Protein AF-A0A973BDH0-F1 (afdb_monomer)

Radius of gyration: 23.18 Å; Cα contacts (8 Å, |Δi|>4): 11; chains: 1; bounding box: 57×25×58 Å

Structure (mmCIF, N/CA/C/O backbone):
data_AF-A0A973BDH0-F1
#
_entry.id   AF-A0A973BDH0-F1
#
loop_
_atom_site.group_PDB
_atom_site.id
_atom_site.type_symbol
_atom_site.label_atom_id
_atom_site.label_alt_id
_atom_site.label_comp_id
_atom_site.label_asym_id
_atom_site.label_entity_id
_atom_site.label_seq_id
_atom_site.pdbx_PDB_ins_code
_atom_site.Cartn_x
_atom_site.Cartn_y
_atom_site.Cartn_z
_atom_site.occupancy
_atom_site.B_iso_or_equiv
_atom_site.auth_seq_id
_atom_site.auth_comp_id
_atom_site.auth_asym_id
_atom_site.auth_atom_id
_atom_site.pdbx_PDB_model_num
ATOM 1 N N . MET A 1 1 ? -8.819 13.120 -30.959 1.00 55.94 1 MET A N 1
ATOM 2 C CA . MET A 1 1 ? -9.151 13.449 -29.554 1.00 55.94 1 MET A CA 1
ATOM 3 C C . MET A 1 1 ? -9.224 12.154 -28.752 1.00 55.94 1 MET A C 1
ATOM 5 O O . MET A 1 1 ? -8.366 11.972 -27.905 1.00 55.94 1 MET A O 1
ATOM 9 N N . GLU A 1 2 ? -10.128 11.242 -29.131 1.00 60.25 2 GLU A N 1
ATOM 10 C CA . GLU A 1 2 ? -10.075 9.763 -29.003 1.00 60.25 2 GLU A CA 1
ATOM 11 C C . GLU A 1 2 ? -8.862 9.190 -28.231 1.00 60.25 2 GLU A C 1
ATOM 13 O O . GLU A 1 2 ? -8.971 9.014 -27.024 1.00 60.25 2 GLU A O 1
ATOM 18 N N . ASN A 1 3 ? -7.682 9.065 -28.863 1.00 77.06 3 ASN A N 1
ATOM 19 C CA . ASN A 1 3 ? -6.433 8.549 -28.260 1.00 77.06 3 ASN A CA 1
ATOM 20 C C . ASN A 1 3 ? -6.099 9.025 -26.823 1.00 77.06 3 ASN A C 1
ATOM 22 O O . ASN A 1 3 ? -5.477 8.280 -26.068 1.00 77.06 3 ASN A O 1
ATOM 26 N N . ILE A 1 4 ? -6.445 10.262 -26.440 1.00 85.25 4 ILE A N 1
ATOM 27 C CA . ILE A 1 4 ? -6.187 10.794 -25.086 1.00 85.25 4 ILE A CA 1
ATOM 28 C C . ILE A 1 4 ? -7.220 10.251 -24.089 1.00 85.25 4 ILE A C 1
ATOM 30 O O . ILE A 1 4 ? -6.873 9.904 -22.960 1.00 85.25 4 ILE A O 1
ATOM 34 N N . LEU A 1 5 ? -8.481 10.148 -24.515 1.00 85.69 5 LEU A N 1
ATOM 35 C CA . LEU A 1 5 ? -9.575 9.598 -23.719 1.00 85.69 5 LEU A CA 1
ATOM 36 C C . LEU A 1 5 ? -9.334 8.107 -23.437 1.00 85.69 5 LEU A C 1
ATOM 38 O O . LEU A 1 5 ? -9.464 7.675 -22.294 1.00 85.69 5 LEU A O 1
ATOM 42 N N . ASP A 1 6 ? -8.888 7.349 -24.442 1.00 86.69 6 ASP A N 1
ATOM 43 C CA . ASP A 1 6 ? -8.583 5.919 -24.305 1.00 86.69 6 ASP A CA 1
ATOM 44 C C . ASP A 1 6 ? -7.402 5.662 -23.360 1.00 86.69 6 ASP A C 1
ATOM 46 O O . ASP A 1 6 ? -7.453 4.761 -22.520 1.00 86.69 6 ASP A O 1
ATOM 50 N N . GLN A 1 7 ? -6.344 6.479 -23.444 1.00 84.25 7 GLN A N 1
ATOM 51 C CA . GLN A 1 7 ? -5.227 6.414 -22.496 1.00 84.25 7 GLN A CA 1
ATOM 52 C C . GLN A 1 7 ? -5.674 6.754 -21.069 1.00 84.25 7 GLN A C 1
ATOM 54 O O . GLN A 1 7 ? -5.288 6.051 -20.132 1.00 84.25 7 GLN A O 1
ATOM 59 N N . PHE A 1 8 ? -6.522 7.775 -20.901 1.00 85.81 8 PHE A N 1
ATOM 60 C CA . PHE A 1 8 ? -7.083 8.135 -19.600 1.00 85.81 8 PHE A CA 1
ATOM 61 C C . PHE A 1 8 ? -7.943 7.005 -19.019 1.00 85.81 8 PHE A C 1
ATOM 63 O O . PHE A 1 8 ? -7.703 6.594 -17.885 1.00 85.81 8 PHE A O 1
ATOM 70 N N . PHE A 1 9 ? -8.880 6.435 -19.785 1.00 86.50 9 PHE A N 1
ATOM 71 C CA . PHE A 1 9 ? -9.698 5.309 -19.319 1.00 86.50 9 PHE A CA 1
ATOM 72 C C . PHE A 1 9 ? -8.860 4.065 -19.019 1.00 86.50 9 PHE A C 1
ATOM 74 O O . PHE A 1 9 ? -9.099 3.406 -18.010 1.00 86.50 9 PHE A O 1
ATOM 81 N N . LYS A 1 10 ? -7.837 3.759 -19.824 1.00 80.88 10 LYS A N 1
ATOM 82 C CA . LYS A 1 10 ? -6.932 2.628 -19.566 1.00 80.88 10 LYS A CA 1
ATOM 83 C C . LYS A 1 10 ? -6.123 2.817 -18.277 1.00 80.88 10 LYS A C 1
ATOM 85 O O . LYS A 1 10 ? -5.965 1.861 -17.517 1.00 80.88 10 LYS A O 1
ATOM 90 N N . ALA A 1 11 ? -5.661 4.036 -17.995 1.00 79.69 11 ALA A N 1
ATOM 91 C CA . ALA A 1 11 ? -5.005 4.372 -16.731 1.00 79.69 11 ALA A CA 1
ATOM 92 C C . ALA A 1 11 ? -5.988 4.333 -15.545 1.00 79.69 11 ALA A C 1
ATOM 94 O O . ALA A 1 11 ? -5.677 3.735 -14.516 1.00 79.69 11 ALA A O 1
ATOM 95 N N . ALA A 1 12 ? -7.188 4.899 -15.699 1.00 80.50 12 ALA A N 1
ATOM 96 C CA .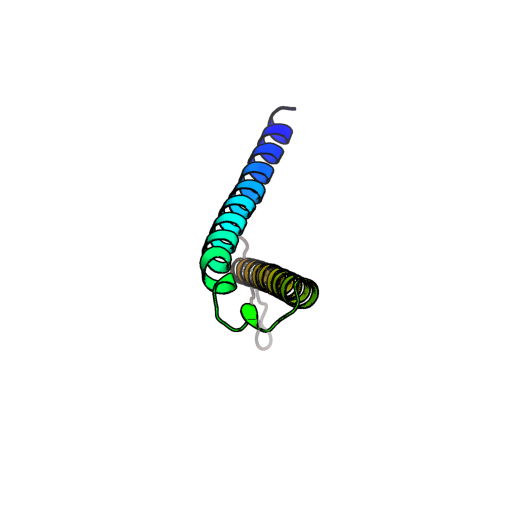 ALA A 1 12 ? -8.227 4.923 -14.671 1.00 80.50 12 ALA A CA 1
ATOM 97 C C . ALA A 1 12 ? -8.752 3.519 -14.324 1.00 80.50 12 ALA A C 1
ATOM 99 O O . ALA A 1 12 ? -8.962 3.228 -13.151 1.00 80.50 12 ALA A O 1
ATOM 100 N N . LEU A 1 13 ? -8.898 2.623 -15.305 1.00 80.00 13 LEU A N 1
ATOM 101 C CA . LEU A 1 13 ? -9.248 1.216 -15.081 1.00 80.00 13 LEU A CA 1
ATOM 102 C C . LEU A 1 13 ? -8.097 0.430 -14.437 1.00 80.00 13 LEU A C 1
ATOM 104 O O . LEU A 1 13 ? -8.350 -0.417 -13.585 1.00 80.00 13 LEU A O 1
ATOM 108 N N . GLY A 1 14 ? -6.840 0.730 -14.782 1.00 79.50 14 GLY A N 1
ATOM 109 C CA . GLY A 1 14 ? -5.671 0.136 -14.125 1.00 79.50 14 GLY A CA 1
ATOM 110 C C . GLY A 1 14 ? -5.561 0.538 -12.650 1.00 79.50 14 GLY A C 1
ATOM 111 O O . GLY A 1 14 ? -5.501 -0.322 -11.774 1.00 79.50 14 GLY A O 1
ATOM 112 N N . ILE A 1 15 ? -5.592 1.843 -12.366 1.00 75.81 15 ILE A N 1
ATOM 113 C CA . ILE A 1 15 ? -5.522 2.397 -11.004 1.00 75.81 15 ILE A CA 1
ATOM 114 C C . ILE A 1 15 ? -6.772 2.014 -10.201 1.00 75.81 15 ILE A C 1
ATOM 116 O O . ILE A 1 15 ? -6.656 1.570 -9.061 1.00 75.81 15 ILE A O 1
ATOM 120 N N . GLY A 1 16 ? -7.958 2.133 -10.800 1.00 77.44 16 GLY A N 1
ATOM 121 C CA . GLY A 1 16 ? -9.232 1.769 -10.185 1.00 77.44 16 GLY A CA 1
ATOM 122 C C . GLY A 1 16 ? -9.316 0.279 -9.864 1.00 77.44 16 GLY A C 1
ATOM 123 O O . GLY A 1 16 ? -9.635 -0.070 -8.735 1.00 77.44 16 GLY A O 1
ATOM 124 N N . GLY A 1 17 ? -8.942 -0.598 -10.801 1.00 75.81 17 GLY A N 1
ATOM 125 C CA . GLY A 1 17 ? -8.907 -2.047 -10.585 1.00 75.81 17 GLY A CA 1
ATOM 126 C C . GLY A 1 17 ? -7.926 -2.460 -9.485 1.00 75.81 17 GLY A C 1
ATOM 127 O O . GLY A 1 17 ? -8.290 -3.244 -8.608 1.00 75.81 17 GLY A O 1
ATOM 128 N N . LEU A 1 18 ? -6.719 -1.880 -9.464 1.00 74.88 18 LEU A N 1
ATOM 129 C CA . LEU A 1 18 ? -5.765 -2.071 -8.363 1.00 74.88 18 LEU A CA 1
ATOM 130 C C . LEU A 1 18 ? -6.323 -1.551 -7.028 1.00 74.88 18 LEU A C 1
ATOM 132 O O . LEU A 1 18 ? -6.166 -2.216 -6.006 1.00 74.88 18 LEU A O 1
ATOM 136 N N . GLY A 1 19 ? -7.021 -0.412 -7.037 1.00 75.38 19 GLY A N 1
ATOM 137 C CA . GLY A 1 19 ? -7.707 0.141 -5.870 1.00 75.38 19 GLY A CA 1
ATOM 138 C C . GLY A 1 19 ? -8.830 -0.761 -5.350 1.00 75.38 19 GLY A C 1
ATOM 139 O O . GLY A 1 19 ? -8.909 -0.995 -4.147 1.00 75.38 19 GLY A O 1
ATOM 140 N N . THR A 1 20 ? -9.661 -1.325 -6.231 1.00 76.56 20 THR A N 1
ATOM 141 C CA . THR A 1 20 ? -10.737 -2.259 -5.863 1.00 76.56 20 THR A CA 1
ATOM 142 C C . THR A 1 20 ? -10.184 -3.577 -5.326 1.00 76.56 20 THR A C 1
ATOM 144 O O . THR A 1 20 ? -10.665 -4.051 -4.300 1.00 76.56 20 THR A O 1
ATOM 147 N N . VAL A 1 21 ? -9.153 -4.153 -5.957 1.00 75.62 21 VAL A N 1
ATOM 148 C CA . VAL A 1 21 ? -8.490 -5.371 -5.453 1.00 75.62 21 VAL A CA 1
ATOM 149 C C . VAL A 1 21 ? -7.821 -5.103 -4.103 1.00 75.62 21 VAL A C 1
ATOM 151 O O . VAL A 1 21 ? -8.003 -5.885 -3.171 1.00 75.62 21 VAL A O 1
ATOM 154 N N . GLY A 1 22 ? -7.119 -3.973 -3.964 1.00 72.06 22 GLY A N 1
ATOM 155 C CA . GLY A 1 22 ? -6.535 -3.533 -2.698 1.00 72.06 22 GLY A CA 1
ATOM 156 C C . GLY A 1 22 ? -7.589 -3.399 -1.600 1.00 72.06 22 GLY A C 1
ATOM 157 O O . GLY A 1 22 ? -7.451 -4.017 -0.549 1.00 72.06 22 GLY A O 1
ATOM 158 N N . ALA A 1 23 ? -8.681 -2.678 -1.864 1.00 74.19 23 ALA A N 1
ATOM 159 C CA . ALA A 1 23 ? -9.787 -2.505 -0.925 1.00 74.19 23 ALA A CA 1
ATOM 160 C C . ALA A 1 23 ? -10.482 -3.831 -0.565 1.00 74.19 23 ALA A C 1
ATOM 162 O O . ALA A 1 23 ? -10.819 -4.032 0.598 1.00 74.19 23 ALA A O 1
ATOM 163 N N . ALA A 1 24 ? -10.654 -4.754 -1.517 1.00 73.69 24 ALA A N 1
ATOM 164 C CA . ALA A 1 24 ? -11.254 -6.065 -1.267 1.00 73.69 24 ALA A CA 1
ATOM 165 C C . ALA A 1 24 ? -10.369 -6.955 -0.375 1.00 73.69 24 ALA A C 1
ATOM 167 O O . ALA A 1 24 ? -10.869 -7.566 0.569 1.00 73.69 24 ALA A O 1
ATOM 168 N N . VAL A 1 25 ? -9.053 -6.982 -0.620 1.00 71.12 25 VAL A N 1
ATOM 169 C CA . VAL A 1 25 ? -8.080 -7.678 0.243 1.00 71.12 25 VAL A CA 1
ATOM 170 C C . VAL A 1 25 ? -8.041 -7.040 1.635 1.00 71.12 25 VAL A C 1
ATOM 172 O O . VAL A 1 25 ? -8.080 -7.743 2.642 1.00 71.12 25 VAL A O 1
ATOM 175 N N . PHE A 1 26 ? -8.030 -5.709 1.707 1.00 72.19 26 PHE A N 1
ATOM 176 C CA . PHE A 1 26 ? -8.000 -4.948 2.957 1.00 72.19 26 PHE A CA 1
ATOM 177 C C . PHE A 1 26 ? -9.268 -5.164 3.802 1.00 72.19 26 PHE A C 1
ATOM 179 O O . PHE A 1 26 ? -9.18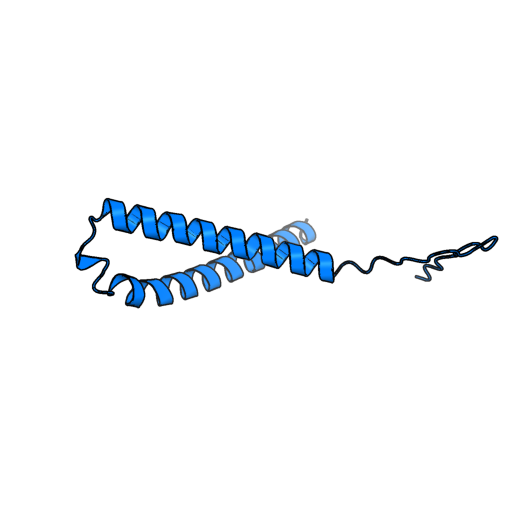0 -5.388 5.009 1.00 72.19 26 PHE A O 1
ATOM 186 N N . PHE A 1 27 ? -10.441 -5.180 3.160 1.00 74.94 27 PHE A N 1
ATOM 187 C CA . PHE A 1 27 ? -11.725 -5.501 3.786 1.00 74.94 27 PHE A CA 1
ATOM 188 C C . PHE A 1 27 ? -11.774 -6.954 4.268 1.00 74.94 27 PHE A C 1
ATOM 190 O O . PHE A 1 27 ? -12.119 -7.194 5.423 1.00 74.94 27 PHE A O 1
ATOM 197 N N . GLY A 1 28 ? -11.373 -7.914 3.426 1.00 74.38 28 GLY A N 1
ATOM 198 C CA . GLY A 1 28 ? -11.308 -9.329 3.798 1.00 74.38 28 GLY A CA 1
ATOM 199 C C . GLY A 1 28 ? -10.415 -9.576 5.016 1.00 74.38 28 GLY A C 1
ATOM 200 O O . GLY A 1 28 ? -10.799 -10.325 5.909 1.00 74.38 28 GLY A O 1
ATOM 201 N N . LEU A 1 29 ? -9.273 -8.885 5.101 1.00 69.12 29 LEU A N 1
ATOM 202 C CA . LEU A 1 29 ? -8.362 -8.986 6.241 1.00 69.12 29 LEU A CA 1
ATOM 203 C C . LEU A 1 29 ? -8.906 -8.293 7.509 1.00 69.12 29 LEU A C 1
ATOM 205 O O . LEU A 1 29 ? -8.922 -8.937 8.557 1.00 69.12 29 LEU A O 1
ATOM 209 N N . TYR A 1 30 ? -9.412 -7.047 7.464 1.00 70.75 30 TYR A N 1
ATOM 210 C CA . TYR A 1 30 ? -10.006 -6.418 8.667 1.00 70.75 30 TYR A CA 1
ATOM 211 C C . TYR A 1 30 ? -11.277 -7.113 9.156 1.00 70.75 30 TYR A C 1
ATOM 213 O O . TYR A 1 30 ? -11.516 -7.096 10.362 1.00 70.75 30 TYR A O 1
ATOM 221 N N . LYS A 1 31 ? -12.083 -7.745 8.292 1.00 70.19 31 LYS A N 1
ATOM 222 C CA . LYS A 1 31 ? -13.354 -8.351 8.729 1.00 70.19 31 LYS A CA 1
ATOM 223 C C . LYS A 1 31 ? -13.168 -9.472 9.762 1.00 70.19 31 LYS A C 1
ATOM 225 O O . LYS A 1 31 ? -14.101 -9.731 10.521 1.00 70.19 31 LYS A O 1
ATOM 230 N N . ASP A 1 32 ? -12.003 -10.120 9.786 1.00 73.12 32 ASP A N 1
ATOM 231 C CA . ASP A 1 32 ? -11.632 -11.115 10.801 1.00 73.12 32 ASP A CA 1
ATOM 232 C C . ASP A 1 32 ? -10.544 -10.588 11.758 1.00 73.12 32 ASP A C 1
ATOM 234 O O . ASP A 1 32 ? -10.600 -10.863 12.955 1.00 73.12 32 ASP A O 1
ATOM 238 N N . TRP A 1 33 ? -9.609 -9.746 11.301 1.00 74.88 33 TRP A N 1
ATOM 239 C CA . TRP A 1 33 ? -8.585 -9.134 12.165 1.00 74.88 33 TRP A CA 1
ATOM 240 C C . TRP A 1 33 ? -9.182 -8.195 13.226 1.00 74.88 33 TRP A C 1
ATOM 242 O O . TRP A 1 33 ? -8.786 -8.273 14.384 1.00 74.88 33 TRP A O 1
ATOM 252 N N . LEU A 1 34 ? -10.203 -7.391 12.896 1.00 72.62 34 LEU A N 1
ATOM 253 C CA . LEU A 1 34 ? -10.927 -6.568 13.882 1.00 72.62 34 LEU A CA 1
ATOM 254 C C . LEU A 1 34 ? -11.745 -7.399 14.886 1.00 72.62 34 LEU A C 1
ATOM 256 O O . LEU A 1 34 ? -12.178 -6.859 15.899 1.00 72.62 34 LEU A O 1
ATOM 260 N N . SER A 1 35 ? -11.949 -8.698 14.635 1.00 78.50 35 SER A N 1
ATOM 261 C CA . SER A 1 35 ? -12.588 -9.610 15.597 1.00 78.50 35 SER A CA 1
ATOM 262 C C . SER A 1 35 ? -11.612 -10.189 16.631 1.00 78.50 35 SER A C 1
ATOM 264 O O . SER A 1 35 ? 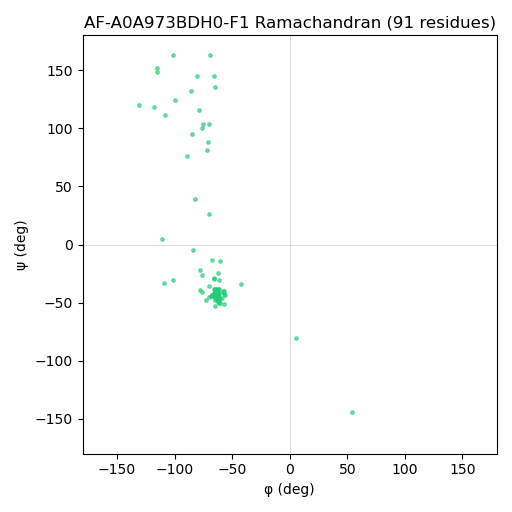-12.037 -10.876 17.558 1.00 78.50 35 SER A O 1
ATOM 266 N N . LEU A 1 36 ? -10.307 -9.908 16.506 1.00 82.06 36 LEU A N 1
ATOM 267 C CA . LEU A 1 36 ? -9.304 -10.351 17.471 1.00 82.06 36 LEU A CA 1
ATOM 268 C C . LEU A 1 36 ? -9.523 -9.696 18.840 1.00 82.06 36 LEU A C 1
ATOM 270 O O . LEU A 1 36 ? -9.655 -8.476 18.954 1.00 82.06 36 LEU A O 1
ATOM 274 N N . ASP A 1 37 ? -9.420 -10.507 19.896 1.00 84.38 37 ASP A N 1
ATOM 275 C CA . ASP A 1 37 ? -9.611 -10.129 21.307 1.00 84.38 37 ASP A CA 1
ATOM 276 C C . ASP A 1 37 ? -8.489 -9.227 21.884 1.00 84.38 37 ASP A C 1
ATOM 278 O O . ASP A 1 37 ? -8.198 -9.214 23.080 1.00 84.38 37 ASP A O 1
ATOM 282 N N . ILE A 1 38 ? -7.812 -8.473 21.019 1.00 82.88 38 ILE A N 1
ATOM 283 C CA . ILE A 1 38 ? -6.970 -7.329 21.373 1.00 82.88 38 ILE A CA 1
ATOM 284 C C . ILE A 1 38 ? -7.699 -6.004 21.110 1.00 82.88 38 ILE A C 1
ATOM 286 O O . ILE A 1 38 ? -7.515 -5.056 21.867 1.00 82.88 38 ILE A O 1
ATOM 290 N N . PHE A 1 39 ? -8.598 -5.948 20.119 1.00 80.19 39 PHE A N 1
ATOM 291 C CA . PHE A 1 39 ? -9.412 -4.761 19.825 1.00 80.19 39 PHE A CA 1
ATOM 292 C C . PHE A 1 39 ? -10.562 -4.577 20.818 1.00 80.19 39 PHE A C 1
ATOM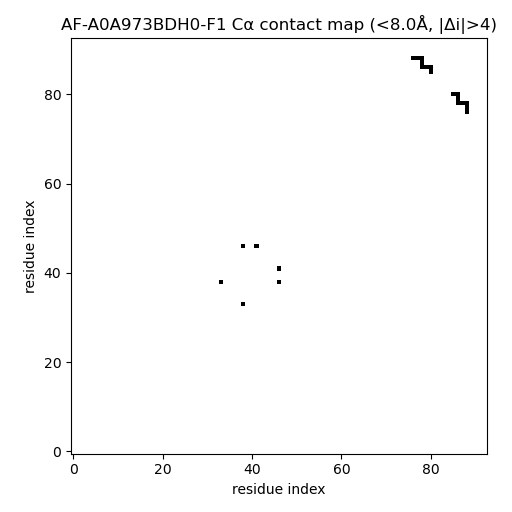 294 O O . PHE A 1 39 ? -10.929 -3.448 21.123 1.00 80.19 39 PHE A O 1
ATOM 301 N N . SER A 1 40 ? -11.036 -5.662 21.439 1.00 81.81 40 SER A N 1
ATOM 302 C CA . SER A 1 40 ? -11.946 -5.631 22.598 1.00 81.81 40 SER A CA 1
ATOM 303 C C . SER A 1 40 ? -11.369 -4.907 23.829 1.00 81.81 40 SER A C 1
ATOM 305 O O . SER A 1 40 ? -12.111 -4.585 24.756 1.00 81.81 40 SER A O 1
ATOM 307 N N . LYS A 1 41 ? -10.052 -4.652 23.848 1.00 87.19 41 LYS A N 1
ATOM 308 C CA . LYS A 1 41 ? -9.297 -4.024 24.949 1.00 87.19 41 LYS A CA 1
ATOM 309 C C . LYS A 1 41 ? -8.782 -2.620 24.594 1.00 87.19 41 LYS A C 1
ATOM 311 O O . LYS A 1 41 ? -8.056 -2.024 25.386 1.00 87.19 41 LYS A O 1
ATOM 316 N N . LEU A 1 42 ? -9.142 -2.100 23.419 1.00 86.12 42 LEU A N 1
ATOM 317 C CA . LEU A 1 42 ? -8.740 -0.790 22.904 1.00 86.12 42 LEU A CA 1
ATOM 318 C C . LEU A 1 42 ? -9.963 0.123 22.755 1.00 86.12 42 LEU A C 1
ATOM 320 O O . LEU A 1 42 ? -11.075 -0.343 22.512 1.00 86.12 42 LEU A O 1
ATOM 324 N N . SER A 1 43 ? -9.768 1.440 22.858 1.00 89.44 43 SER A N 1
ATOM 325 C CA . SER A 1 43 ? -10.825 2.389 22.492 1.00 89.44 43 SER A CA 1
ATOM 326 C C . SER A 1 43 ? -11.074 2.386 20.977 1.00 89.44 43 SER A C 1
ATOM 328 O O . SER A 1 43 ? -10.236 1.940 20.181 1.00 89.44 43 SER A O 1
ATOM 330 N N . ALA A 1 44 ? -12.222 2.930 20.562 1.00 84.56 44 ALA A N 1
ATOM 331 C CA . ALA A 1 44 ? -12.518 3.152 19.148 1.00 84.56 44 ALA A CA 1
ATOM 332 C C . ALA A 1 44 ? -11.437 4.025 18.481 1.00 84.56 44 ALA A C 1
ATOM 334 O O . ALA A 1 44 ? -10.961 3.684 17.401 1.00 84.56 44 ALA A O 1
ATOM 335 N N . ASP A 1 45 ? -10.980 5.082 19.161 1.00 90.44 45 ASP A N 1
ATOM 336 C CA . ASP A 1 45 ? -9.946 5.997 18.658 1.00 90.44 45 ASP A CA 1
ATOM 337 C C . ASP A 1 45 ? -8.589 5.299 18.501 1.00 90.44 45 ASP A C 1
ATOM 339 O O . ASP A 1 45 ? -7.917 5.462 17.484 1.00 90.44 45 ASP A O 1
ATOM 343 N N . GLN A 1 46 ? -8.197 4.470 19.477 1.0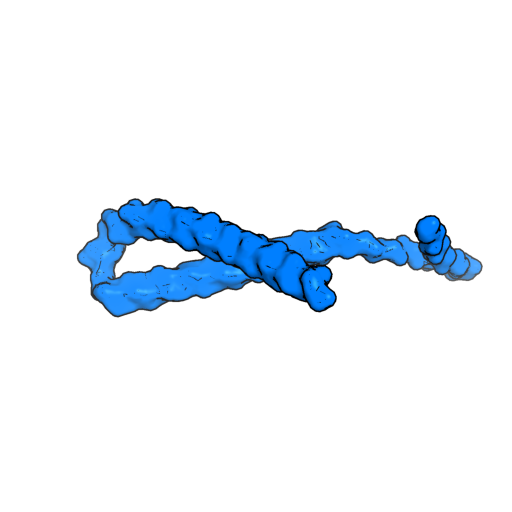0 89.19 46 GLN A N 1
ATOM 344 C CA . GLN A 1 46 ? -6.970 3.670 19.402 1.00 89.19 46 GLN A CA 1
ATOM 345 C C . GLN A 1 46 ? -7.031 2.678 18.234 1.00 89.19 46 GLN A C 1
ATOM 347 O O . GLN A 1 46 ? -6.093 2.593 17.443 1.00 89.19 46 GLN A O 1
ATOM 352 N N . THR A 1 47 ? -8.153 1.971 18.085 1.00 85.69 47 THR A N 1
ATOM 353 C CA . THR A 1 47 ? -8.377 1.020 16.986 1.00 85.69 47 THR A CA 1
ATOM 354 C C . THR A 1 47 ? -8.360 1.720 15.623 1.00 85.69 47 THR A C 1
ATOM 356 O O . THR A 1 47 ? -7.741 1.224 14.679 1.00 85.69 47 THR A O 1
ATOM 359 N N . PHE A 1 48 ? -8.965 2.908 15.525 1.00 84.19 48 PHE A N 1
ATOM 360 C CA . PHE A 1 48 ? -8.952 3.739 14.322 1.00 84.19 48 PHE A CA 1
ATOM 361 C C . PHE A 1 48 ? -7.536 4.207 13.957 1.00 84.19 48 PHE A C 1
ATOM 363 O O . PHE A 1 48 ? -7.117 4.032 12.812 1.00 84.19 48 PHE A O 1
ATOM 370 N N . ILE A 1 49 ? -6.767 4.722 14.924 1.00 89.25 49 ILE A N 1
ATOM 371 C CA . ILE A 1 49 ? -5.363 5.114 14.720 1.00 89.25 49 ILE A CA 1
ATOM 372 C C . ILE A 1 49 ? -4.535 3.917 14.229 1.00 89.25 49 ILE A C 1
ATOM 374 O O . ILE A 1 49 ? -3.735 4.070 13.307 1.00 89.25 49 ILE A O 1
ATOM 378 N N . ILE A 1 50 ? -4.753 2.716 14.775 1.00 87.56 50 ILE A N 1
ATOM 379 C CA . ILE A 1 50 ? -4.014 1.514 14.369 1.00 87.56 50 ILE A CA 1
ATOM 380 C C . ILE A 1 50 ? -4.409 1.051 12.950 1.00 87.56 50 ILE A C 1
ATOM 382 O O . ILE A 1 50 ? -3.498 0.821 12.148 1.00 87.56 50 ILE A O 1
ATOM 386 N N . MET A 1 51 ? -5.703 0.986 12.572 1.00 82.31 51 MET A N 1
ATOM 387 C CA . MET A 1 51 ? -6.073 0.705 11.164 1.00 82.31 51 MET A CA 1
ATOM 388 C C . MET A 1 51 ? -5.534 1.806 10.213 1.00 82.31 51 MET A C 1
ATOM 390 O O . MET A 1 51 ? -5.235 1.523 9.050 1.00 82.31 51 MET A O 1
ATOM 394 N N . LEU A 1 52 ? -5.406 3.062 10.655 1.00 84.56 52 LEU A N 1
ATOM 395 C CA . LEU A 1 52 ? -4.914 4.161 9.811 1.00 84.56 52 LEU A CA 1
ATOM 396 C C . LEU A 1 52 ? -3.389 4.103 9.613 1.00 84.56 52 LEU A C 1
ATOM 398 O O . LEU A 1 52 ? -2.903 4.271 8.493 1.00 84.56 52 LEU A O 1
ATOM 402 N N . VAL A 1 53 ? -2.631 3.779 10.664 1.00 88.06 53 VAL A N 1
ATOM 403 C CA . VAL A 1 53 ? -1.178 3.542 10.587 1.00 88.06 53 VAL A CA 1
ATOM 404 C C . VAL A 1 53 ? -0.863 2.306 9.736 1.00 88.06 53 VAL A C 1
ATOM 406 O O . VAL A 1 53 ? 0.024 2.363 8.882 1.00 88.06 53 VAL A O 1
ATOM 409 N N . PHE A 1 54 ? -1.612 1.209 9.893 1.00 83.62 54 PHE A N 1
A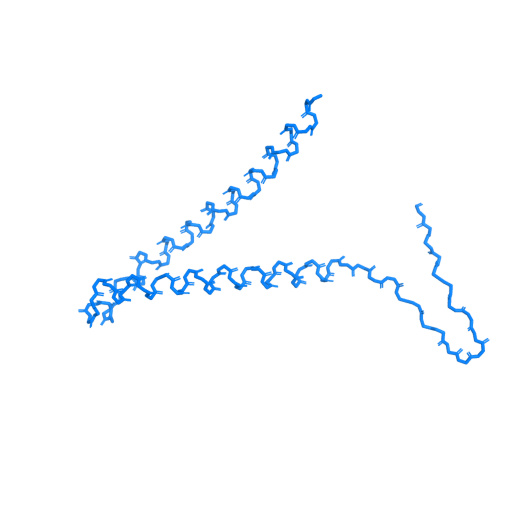TOM 410 C CA . PHE A 1 54 ? -1.436 0.013 9.060 1.00 83.62 54 PHE A CA 1
ATOM 411 C C . PHE A 1 54 ? -1.768 0.280 7.582 1.00 83.62 54 PHE A C 1
ATOM 413 O O . PHE A 1 54 ? -1.005 -0.143 6.713 1.00 83.62 54 PHE A O 1
ATOM 420 N N . LEU A 1 55 ? -2.821 1.054 7.275 1.00 81.75 55 LEU A N 1
ATOM 421 C CA . LEU A 1 55 ? -3.112 1.501 5.903 1.00 81.75 55 LEU A CA 1
ATOM 422 C C . LEU A 1 55 ? -1.923 2.262 5.290 1.00 81.75 55 LEU A C 1
ATOM 424 O O . LEU A 1 55 ? -1.547 2.008 4.143 1.00 81.75 55 LEU A O 1
ATOM 428 N N . GLY A 1 56 ? -1.299 3.152 6.070 1.00 86.19 56 GLY A N 1
ATOM 429 C CA . GLY A 1 56 ? -0.089 3.874 5.672 1.00 86.19 56 GLY A 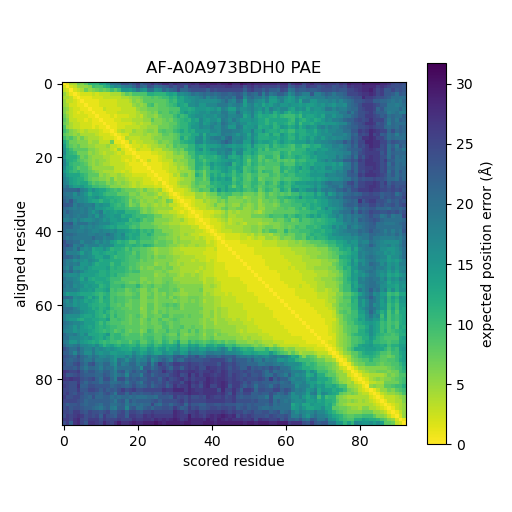CA 1
ATOM 430 C C . GLY A 1 56 ? 1.081 2.942 5.340 1.00 86.19 56 GLY A C 1
ATOM 431 O O . GLY A 1 56 ? 1.700 3.092 4.285 1.00 86.19 56 GLY A O 1
ATOM 432 N N . PHE A 1 57 ? 1.350 1.937 6.181 1.00 86.12 57 PHE A N 1
ATOM 433 C CA . PHE A 1 57 ? 2.389 0.934 5.910 1.00 86.12 57 PHE A CA 1
ATOM 434 C C . PHE A 1 57 ? 2.087 0.071 4.676 1.00 86.12 57 PHE A C 1
ATOM 436 O O . PHE A 1 57 ? 3.002 -0.205 3.896 1.00 86.12 57 PHE A O 1
ATOM 443 N N . VAL A 1 58 ? 0.825 -0.313 4.447 1.00 82.81 58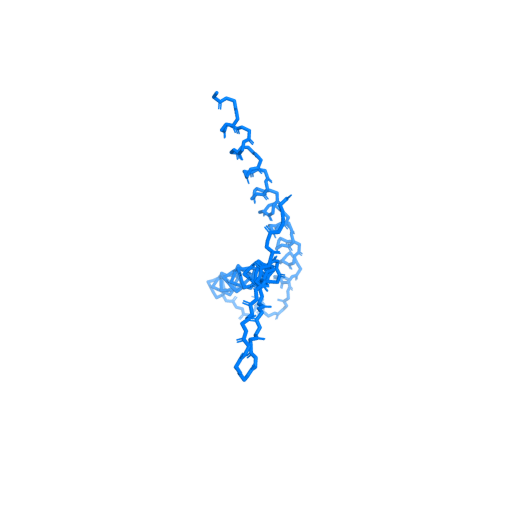 VAL A N 1
ATOM 444 C CA . VAL A 1 58 ? 0.423 -1.058 3.241 1.00 82.81 58 VAL A CA 1
ATOM 445 C C . VAL A 1 58 ? 0.717 -0.238 1.982 1.00 82.81 58 VAL A C 1
ATOM 447 O O . VAL A 1 58 ? 1.421 -0.730 1.098 1.00 82.81 58 VAL A O 1
ATOM 450 N N . PHE A 1 59 ? 0.289 1.028 1.919 1.00 82.88 59 PHE A N 1
ATOM 451 C CA . PHE A 1 59 ? 0.601 1.894 0.775 1.00 82.88 59 PHE A CA 1
ATOM 452 C C . PHE A 1 59 ? 2.106 2.141 0.602 1.00 82.88 59 PHE A C 1
ATOM 454 O O . PHE A 1 59 ? 2.606 2.075 -0.521 1.00 82.88 59 PHE A O 1
ATOM 461 N N . LEU A 1 60 ? 2.848 2.370 1.689 1.00 88.31 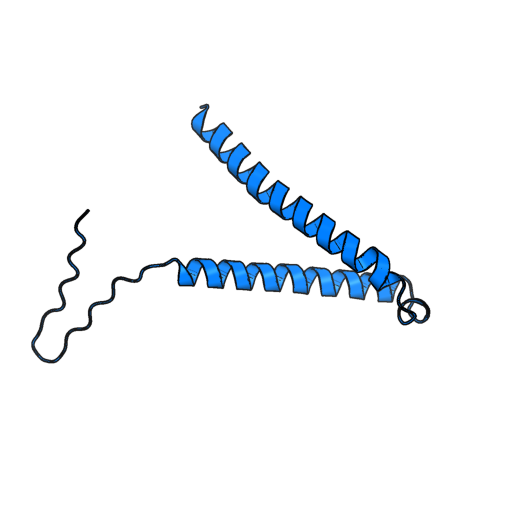60 LEU A N 1
ATOM 462 C CA . LEU A 1 60 ? 4.296 2.581 1.627 1.00 88.31 60 LEU A CA 1
ATOM 463 C C . LEU A 1 60 ? 5.033 1.333 1.110 1.00 88.31 60 LEU A C 1
ATOM 465 O O . LEU A 1 60 ? 5.919 1.453 0.264 1.00 88.31 60 LEU A O 1
ATOM 469 N N . SER A 1 61 ? 4.630 0.131 1.538 1.00 82.12 61 SER A N 1
ATOM 470 C CA . SER A 1 61 ? 5.199 -1.123 1.022 1.00 82.12 61 SER A CA 1
ATOM 471 C C . SER A 1 61 ? 4.873 -1.356 -0.460 1.00 82.12 61 SER A C 1
ATOM 473 O O . SER A 1 61 ? 5.754 -1.767 -1.216 1.00 82.12 61 SER A O 1
ATOM 475 N N . LEU A 1 62 ? 3.660 -1.011 -0.913 1.00 82.50 62 LEU A N 1
ATOM 476 C CA . LEU A 1 62 ? 3.287 -1.039 -2.332 1.00 82.50 62 LEU A CA 1
ATOM 477 C C . LEU A 1 62 ? 4.137 -0.076 -3.170 1.00 82.50 62 LEU A C 1
ATOM 479 O O . LEU A 1 62 ? 4.616 -0.467 -4.233 1.00 82.50 62 LEU A O 1
ATOM 483 N N . ILE A 1 63 ? 4.385 1.145 -2.688 1.00 87.38 63 ILE A N 1
ATOM 484 C CA . ILE A 1 63 ? 5.259 2.117 -3.365 1.00 87.38 63 ILE A CA 1
ATOM 485 C C . ILE A 1 63 ? 6.686 1.561 -3.497 1.00 87.38 63 ILE A C 1
ATOM 487 O O . ILE A 1 63 ? 7.256 1.596 -4.588 1.00 87.38 63 ILE A O 1
ATOM 491 N N . VAL A 1 64 ? 7.243 0.978 -2.428 1.00 91.69 64 VAL A N 1
ATOM 492 C CA . VAL A 1 64 ? 8.574 0.342 -2.458 1.00 91.69 64 VAL A CA 1
ATOM 493 C C . VAL A 1 64 ? 8.621 -0.830 -3.447 1.00 91.69 64 VAL A C 1
ATOM 495 O O . VAL A 1 64 ? 9.573 -0.931 -4.222 1.00 91.69 64 VAL A O 1
ATOM 498 N N . LEU A 1 65 ? 7.592 -1.684 -3.482 1.00 86.06 65 LEU A N 1
ATOM 499 C CA . LEU A 1 65 ? 7.502 -2.802 -4.430 1.00 86.06 65 LEU A CA 1
ATOM 500 C C . LEU A 1 65 ? 7.386 -2.331 -5.888 1.00 86.06 65 LEU A C 1
ATOM 502 O O . LEU A 1 65 ? 8.041 -2.900 -6.761 1.00 86.06 65 LEU A O 1
ATOM 506 N N . VAL A 1 66 ? 6.609 -1.277 -6.159 1.00 87.19 66 VAL A N 1
ATOM 507 C CA . VAL A 1 66 ? 6.499 -0.669 -7.496 1.00 87.19 66 VAL A CA 1
ATOM 508 C C . VAL A 1 66 ? 7.838 -0.074 -7.936 1.00 87.19 66 VAL A C 1
ATOM 510 O O . VAL A 1 66 ? 8.272 -0.331 -9.059 1.00 87.19 66 VAL A O 1
ATOM 513 N N . ILE A 1 67 ? 8.541 0.647 -7.055 1.00 90.12 67 ILE A N 1
ATOM 514 C CA . ILE A 1 67 ? 9.882 1.182 -7.344 1.00 90.12 67 ILE A CA 1
ATOM 515 C C . ILE A 1 67 ? 10.869 0.041 -7.628 1.00 90.12 67 ILE A C 1
ATOM 517 O O . ILE A 1 67 ? 11.564 0.077 -8.643 1.00 90.12 67 ILE A O 1
ATOM 521 N N . ALA A 1 68 ? 10.902 -1.002 -6.794 1.00 92.19 68 ALA A N 1
ATOM 522 C CA . ALA A 1 68 ? 11.777 -2.158 -6.992 1.00 92.19 68 ALA A CA 1
ATOM 523 C C . ALA A 1 68 ? 11.476 -2.911 -8.304 1.00 92.19 68 ALA A C 1
ATOM 525 O O . ALA A 1 68 ? 12.400 -3.337 -9.001 1.00 92.19 68 ALA A O 1
ATOM 526 N N . TYR A 1 69 ? 10.198 -3.038 -8.676 1.00 85.50 69 TYR A N 1
ATOM 527 C CA . TYR A 1 69 ? 9.778 -3.630 -9.946 1.00 85.50 69 TYR A CA 1
ATOM 528 C C . TYR A 1 69 ? 10.221 -2.788 -11.152 1.00 85.50 69 TYR A C 1
ATOM 530 O O . TYR A 1 69 ? 10.776 -3.336 -12.105 1.00 85.50 69 TYR A O 1
ATOM 538 N N . ILE A 1 70 ? 10.046 -1.462 -11.091 1.00 88.50 70 ILE A N 1
ATOM 539 C CA . ILE A 1 70 ? 10.509 -0.535 -12.135 1.00 88.50 70 ILE A CA 1
ATOM 540 C C . ILE A 1 70 ? 12.033 -0.619 -12.279 1.00 88.50 70 ILE A C 1
ATOM 542 O O . ILE A 1 70 ? 12.515 -0.841 -13.386 1.00 88.50 70 ILE A O 1
ATOM 546 N N . LEU A 1 71 ? 12.790 -0.530 -11.179 1.00 87.12 71 LEU A N 1
ATOM 547 C CA . LEU A 1 71 ? 14.256 -0.628 -11.197 1.00 87.12 71 LEU A CA 1
ATOM 548 C C . LEU A 1 71 ? 14.743 -1.959 -11.793 1.00 87.12 71 LEU A C 1
ATOM 550 O O . LEU A 1 71 ? 15.669 -1.960 -12.599 1.00 87.12 71 LEU A O 1
ATOM 554 N N . LYS A 1 72 ? 14.080 -3.081 -11.476 1.00 85.19 72 LYS A N 1
ATOM 555 C CA . LYS A 1 72 ? 14.355 -4.395 -12.086 1.00 85.19 72 LYS A CA 1
ATOM 556 C C . LYS A 1 72 ? 14.025 -4.444 -13.588 1.00 85.19 72 LYS A C 1
ATOM 558 O O . LYS A 1 72 ? 14.633 -5.225 -14.318 1.00 85.19 72 LYS A O 1
ATOM 563 N N . GLY A 1 73 ? 13.062 -3.645 -14.048 1.00 77.69 73 GLY A N 1
ATOM 564 C CA . GLY A 1 73 ? 12.677 -3.533 -15.457 1.00 77.69 73 GLY A CA 1
ATOM 565 C C . GLY A 1 73 ? 13.630 -2.685 -16.310 1.00 77.69 73 GLY A C 1
ATOM 566 O O . GLY A 1 73 ? 13.670 -2.864 -17.529 1.00 77.69 73 GLY A O 1
ATOM 567 N N . ILE A 1 74 ? 14.419 -1.791 -15.704 1.00 79.88 74 ILE A N 1
ATOM 568 C CA . ILE A 1 74 ? 15.380 -0.949 -16.428 1.00 79.88 74 ILE A CA 1
ATOM 569 C C . ILE A 1 74 ? 16.593 -1.794 -16.839 1.00 79.88 74 ILE A C 1
ATOM 571 O O . ILE A 1 74 ? 17.498 -2.061 -16.048 1.00 79.88 74 ILE A O 1
ATOM 575 N N . LYS A 1 75 ? 16.658 -2.162 -18.123 1.00 68.00 75 LYS A N 1
ATOM 576 C CA . LYS A 1 75 ? 17.878 -2.702 -18.736 1.00 68.00 75 LYS A CA 1
ATOM 577 C C . LYS A 1 75 ? 18.923 -1.595 -18.893 1.00 68.00 75 LYS A C 1
ATOM 579 O O . LYS A 1 75 ? 18.991 -0.936 -19.928 1.00 68.00 75 LYS A O 1
ATOM 584 N N . ILE A 1 76 ? 19.744 -1.394 -17.863 1.00 69.69 76 ILE A N 1
ATOM 585 C CA . ILE A 1 76 ? 20.939 -0.550 -17.959 1.00 69.69 76 ILE A CA 1
ATOM 586 C C . ILE A 1 76 ? 21.961 -1.279 -18.838 1.00 69.69 76 ILE A C 1
ATOM 588 O O . ILE A 1 76 ? 22.610 -2.227 -18.398 1.00 69.69 76 ILE A O 1
ATOM 592 N N . ASN A 1 77 ? 22.108 -0.828 -20.085 1.00 70.25 77 ASN A N 1
ATOM 593 C CA . ASN A 1 77 ? 23.154 -1.290 -20.996 1.00 70.25 77 ASN A CA 1
ATOM 594 C C . ASN A 1 77 ? 24.515 -0.743 -20.532 1.00 70.25 77 ASN A C 1
ATOM 596 O O . ASN A 1 77 ? 24.989 0.277 -21.028 1.00 70.25 77 ASN A O 1
ATOM 600 N N . SER A 1 78 ? 25.116 -1.403 -19.543 1.00 70.06 78 SER A N 1
ATOM 601 C CA . SER A 1 78 ? 26.457 -1.087 -19.052 1.00 70.06 78 SER A CA 1
ATOM 602 C C . SER A 1 78 ? 27.514 -1.811 -19.884 1.00 70.06 78 SER A C 1
ATOM 604 O O . SER A 1 78 ? 27.415 -3.020 -20.094 1.00 70.06 78 SER A O 1
ATOM 606 N N . ALA A 1 79 ? 28.542 -1.085 -20.317 1.00 71.38 79 ALA A N 1
ATOM 607 C CA . ALA A 1 79 ? 29.759 -1.658 -20.873 1.00 71.38 79 ALA A CA 1
ATOM 608 C C . ALA A 1 79 ? 30.962 -1.010 -20.181 1.00 71.38 79 ALA A C 1
ATOM 610 O O . ALA A 1 79 ? 31.131 0.209 -20.215 1.00 71.38 79 ALA A O 1
ATOM 611 N N . THR A 1 80 ? 31.779 -1.829 -19.525 1.00 75.75 80 THR A N 1
ATOM 612 C CA . THR A 1 80 ? 32.960 -1.390 -18.775 1.00 75.75 80 THR A CA 1
ATOM 613 C C . THR A 1 80 ? 34.203 -1.615 -19.625 1.00 75.75 80 THR A C 1
ATOM 615 O O . THR A 1 80 ? 34.445 -2.733 -20.072 1.00 75.75 80 THR A O 1
ATOM 618 N N . ALA A 1 81 ? 34.987 -0.561 -19.850 1.00 77.56 81 ALA A N 1
ATOM 619 C CA . ALA A 1 81 ? 36.314 -0.677 -20.446 1.00 77.56 81 ALA A CA 1
ATOM 620 C C . ALA A 1 81 ? 37.332 -1.095 -19.376 1.00 77.56 81 ALA A C 1
ATOM 622 O O . ALA A 1 81 ? 37.231 -0.657 -18.228 1.00 77.56 81 ALA A O 1
ATOM 623 N N . THR A 1 82 ? 38.326 -1.896 -19.757 1.00 79.94 82 THR A N 1
ATOM 624 C CA . THR A 1 82 ? 39.541 -2.117 -18.955 1.00 79.94 82 THR A CA 1
ATOM 625 C C . THR A 1 82 ? 40.747 -1.570 -19.708 1.00 79.94 82 THR A C 1
ATOM 627 O O . THR A 1 82 ? 40.766 -1.584 -20.942 1.00 79.94 82 THR A O 1
ATOM 630 N N . ASP A 1 83 ? 41.753 -1.086 -18.981 1.00 84.19 83 ASP A N 1
ATOM 631 C CA . ASP A 1 83 ? 43.033 -0.660 -19.562 1.00 84.19 83 ASP A CA 1
ATOM 632 C C . ASP A 1 83 ? 42.841 0.376 -20.697 1.00 84.19 83 ASP A C 1
ATOM 634 O O . ASP A 1 83 ? 41.934 1.207 -20.643 1.00 84.19 83 ASP A O 1
ATOM 638 N N . ASN A 1 84 ? 43.662 0.331 -21.751 1.00 83.25 84 ASN A N 1
ATOM 639 C CA . ASN A 1 84 ? 43.556 1.225 -22.914 1.00 83.25 84 ASN A CA 1
ATOM 640 C C . ASN A 1 84 ? 42.496 0.760 -23.946 1.00 83.25 84 ASN A C 1
ATOM 642 O O . ASN A 1 84 ? 42.732 0.842 -25.153 1.00 83.25 84 ASN A O 1
ATOM 646 N N . SER A 1 85 ? 41.343 0.247 -23.502 1.00 79.50 85 SER A N 1
ATOM 647 C CA . SER A 1 85 ? 40.226 -0.141 -24.385 1.00 79.50 85 SER A CA 1
ATOM 648 C C . SER A 1 85 ? 39.089 0.892 -24.409 1.00 79.50 85 SER A C 1
ATOM 650 O O . SER A 1 85 ? 38.979 1.755 -23.541 1.00 79.50 85 SER A O 1
ATOM 652 N N . VAL A 1 86 ? 38.219 0.803 -25.422 1.00 79.62 86 VAL A N 1
ATOM 653 C CA . VAL A 1 86 ? 37.008 1.630 -25.545 1.00 79.62 86 VAL A CA 1
ATOM 654 C C . VAL A 1 86 ? 35.782 0.724 -25.518 1.00 79.62 86 VAL A C 1
ATOM 656 O O . VAL A 1 86 ? 35.598 -0.115 -26.399 1.00 79.62 86 VAL A O 1
ATOM 659 N N . ALA A 1 87 ? 34.923 0.908 -24.516 1.00 80.44 87 ALA A N 1
ATOM 660 C CA . ALA A 1 87 ? 33.658 0.193 -24.410 1.00 80.44 87 ALA A CA 1
ATOM 661 C C . ALA A 1 87 ? 32.606 0.817 -25.341 1.00 80.44 87 ALA A C 1
ATOM 663 O O . ALA A 1 87 ? 32.204 1.966 -25.158 1.00 80.44 87 ALA A O 1
ATOM 664 N N . VAL A 1 88 ? 32.143 0.056 -26.337 1.00 79.25 88 VAL A N 1
ATOM 665 C CA . VAL A 1 88 ? 31.150 0.511 -27.324 1.00 79.25 88 VAL A CA 1
ATOM 666 C C . VAL A 1 88 ? 29.807 -0.175 -27.079 1.00 79.25 88 VAL A C 1
ATOM 668 O O . VAL A 1 88 ? 29.653 -1.371 -27.321 1.00 79.25 88 VAL A O 1
ATOM 671 N N . VAL A 1 89 ? 28.806 0.594 -26.644 1.00 75.06 89 VAL A N 1
ATOM 672 C CA . VAL A 1 89 ? 27.418 0.121 -26.522 1.00 75.06 89 VAL A CA 1
ATOM 673 C C . VAL A 1 89 ? 26.717 0.271 -27.876 1.00 75.06 89 VAL A C 1
ATOM 675 O O . VAL A 1 89 ? 26.201 1.338 -28.205 1.00 75.06 89 VAL A O 1
ATOM 678 N N . ASN A 1 90 ? 26.691 -0.795 -28.681 1.00 75.12 90 ASN A N 1
ATOM 679 C CA . ASN A 1 90 ? 25.930 -0.814 -29.935 1.00 75.12 90 ASN A CA 1
ATOM 680 C C . ASN A 1 90 ? 24.426 -0.982 -29.648 1.00 75.12 90 ASN A C 1
ATOM 682 O O . ASN A 1 90 ? 23.947 -2.092 -29.415 1.00 75.12 90 ASN A O 1
ATOM 686 N N . VAL A 1 91 ? 23.678 0.123 -29.693 1.00 69.50 91 VAL A N 1
ATOM 687 C CA . VAL A 1 91 ? 22.209 0.124 -29.610 1.00 69.50 91 VAL A CA 1
ATOM 688 C C . VAL A 1 91 ? 21.614 -0.008 -31.015 1.00 69.50 91 VAL A C 1
ATOM 690 O O . VAL A 1 91 ? 21.139 0.963 -31.605 1.00 69.50 91 VAL A O 1
ATOM 693 N N . SER A 1 92 ? 21.652 -1.224 -31.562 1.00 66.12 92 SER A N 1
ATOM 694 C CA . SER A 1 92 ? 20.850 -1.571 -32.743 1.00 66.12 92 SER A CA 1
ATOM 695 C C . SER A 1 92 ? 19.353 -1.530 -32.393 1.00 66.12 92 SER A C 1
ATOM 697 O O . SER A 1 92 ? 18.976 -1.812 -31.253 1.00 66.12 92 SER A O 1
ATOM 699 N N . LYS A 1 93 ? 18.523 -1.109 -33.353 1.00 52.50 93 LYS A N 1
ATOM 700 C CA . LYS A 1 93 ? 17.156 -0.607 -33.139 1.00 52.50 93 LYS A CA 1
ATOM 701 C C . LYS A 1 93 ? 16.105 -1.457 -33.848 1.00 52.50 93 LYS A C 1
ATOM 703 O O . LYS A 1 93 ? 16.408 -1.895 -34.977 1.00 52.50 93 LYS A O 1
#

Solvent-accessible surface area (backbone atoms only — not comparable to full-atom values): 5643 Å² total; per-residue (Å²): 114,64,74,58,56,53,51,49,50,54,50,49,51,51,54,47,49,52,49,51,52,49,51,52,52,51,48,61,50,46,70,56,58,67,68,39,86,63,54,82,76,46,54,72,66,57,50,49,52,50,57,51,54,50,51,51,51,52,54,51,51,50,53,52,50,52,49,52,51,52,59,73,65,57,81,76,88,78,67,83,56,62,86,98,54,81,56,77,82,82,82,82,132

Secondary structure (DSSP, 8-state):
-HHHHHHHHHHHHHHHHHHHHHHHHHHHHHHHHTTSTTGGGS-HHHHHHHHHHHHHHHHHHHHHHHHHHHHHH---------TT---------

Mean predicted aligned error: 12.54 Å

pLDDT: mean 79.6, std 7.58, range [52.5, 92.19]

Foldseek 3Di:
DVVVVVVVVVVCCVVVVVVVVVVVVLCVCCVVVCVDPVVVVDDPVRVVVVSVVVVVVVVVVVVVVVVVVVVVVDPPQDFDDDDPDDTDRDPDD

Sequence (93 aa):
MENILDQFFKAALGIGGLGTVGAAVFFGLYKDWLSLDIFSKLSADQTFIIMLVFLGFVFLSLIVLVIAYILKGIKINSATATDNSVAVVNVSK